Protein AF-A0A8S3K1J1-F1 (afdb_monomer)

Secondary structure (DSSP, 8-state):
--EEEEEEEEEEEEE-TTSSEEEEEEEEEEEEEEETTTEEEEEEEEEEEEEEEE--SS-SS-EEEEEEEEEEE-HHHHHHTSHHHHHHIIIIIHHHHTT--

Solvent-accessible surface area (backbone atoms only — not comparable to full-atom values): 5870 Å² total; per-residue (Å²): 117,79,48,70,49,74,52,74,78,45,78,47,78,45,70,44,97,81,74,42,39,30,42,38,41,36,39,31,33,38,34,44,22,70,42,88,86,79,55,71,47,81,38,63,32,38,41,38,35,35,33,33,59,48,91,57,95,82,52,101,62,90,45,69,44,76,82,46,78,49,80,48,66,57,68,66,60,56,42,56,64,34,79,67,56,25,50,47,43,58,64,50,52,57,51,52,55,69,72,76,113

Structure (mmCIF, N/CA/C/O backbone):
data_AF-A0A8S3K1J1-F1
#
_entry.id   AF-A0A8S3K1J1-F1
#
loop_
_atom_site.group_PDB
_atom_site.id
_atom_site.type_symbol
_atom_site.label_atom_id
_atom_site.label_alt_id
_atom_site.label_comp_id
_atom_site.label_asym_id
_atom_site.label_entity_id
_atom_site.label_seq_id
_atom_site.pdbx_PDB_ins_code
_atom_site.Cartn_x
_atom_site.Cartn_y
_atom_site.Cartn_z
_atom_site.occupancy
_atom_site.B_iso_or_equiv
_atom_site.auth_seq_id
_atom_site.auth_comp_id
_atom_site.auth_asym_id
_atom_site.auth_atom_id
_atom_site.pdbx_PDB_model_num
ATOM 1 N N . MET A 1 1 ? 17.031 12.544 -0.883 1.00 58.44 1 MET A N 1
ATOM 2 C CA . MET A 1 1 ? 15.951 12.262 0.085 1.00 58.44 1 MET A CA 1
ATOM 3 C C . MET A 1 1 ? 14.941 11.405 -0.650 1.00 58.44 1 MET A C 1
ATOM 5 O O . MET A 1 1 ? 14.486 11.844 -1.696 1.00 58.44 1 MET A O 1
ATOM 9 N N . PHE A 1 2 ? 14.684 10.180 -0.192 1.00 64.88 2 PHE A N 1
ATOM 10 C CA . PHE A 1 2 ? 13.689 9.311 -0.821 1.00 64.88 2 PHE A CA 1
ATOM 11 C C . PHE A 1 2 ? 12.303 9.870 -0.514 1.00 64.88 2 PHE A C 1
ATOM 13 O O . PHE A 1 2 ? 11.959 10.024 0.657 1.00 64.88 2 PHE A O 1
ATOM 20 N N . HIS A 1 3 ? 11.536 10.206 -1.544 1.00 73.44 3 HIS A N 1
ATOM 21 C CA . HIS A 1 3 ? 10.138 10.576 -1.380 1.00 73.44 3 HIS A CA 1
ATOM 22 C C . HIS A 1 3 ? 9.298 9.876 -2.442 1.00 73.44 3 HIS A C 1
ATOM 24 O O . HIS A 1 3 ? 9.754 9.616 -3.557 1.00 73.44 3 HIS A O 1
ATOM 30 N N . PHE A 1 4 ? 8.060 9.574 -2.089 1.00 79.81 4 PHE A N 1
ATOM 31 C CA . PHE A 1 4 ? 7.068 9.071 -3.020 1.00 79.81 4 PHE A CA 1
ATOM 32 C C . PHE A 1 4 ? 5.820 9.940 -2.920 1.00 79.81 4 PHE A C 1
ATOM 34 O O . PHE A 1 4 ? 5.527 10.493 -1.859 1.00 79.81 4 PHE A O 1
ATOM 41 N N . THR A 1 5 ? 5.116 10.092 -4.034 1.00 85.12 5 THR A N 1
ATOM 42 C CA . THR A 1 5 ? 3.742 10.604 -4.032 1.00 85.12 5 THR A CA 1
ATOM 43 C C . THR A 1 5 ? 2.817 9.452 -4.378 1.00 85.12 5 THR A C 1
ATOM 45 O O . THR A 1 5 ? 3.183 8.586 -5.171 1.00 85.12 5 THR A O 1
ATOM 48 N N . PHE A 1 6 ? 1.650 9.401 -3.746 1.00 87.38 6 PHE A N 1
ATOM 49 C CA . PHE A 1 6 ? 0.663 8.361 -4.001 1.00 87.38 6 PHE A CA 1
ATOM 50 C C . PHE A 1 6 ? -0.615 9.006 -4.522 1.00 87.38 6 PHE A C 1
ATOM 52 O O . PHE A 1 6 ? -1.296 9.726 -3.790 1.00 87.38 6 PHE A O 1
ATOM 59 N N . ASP A 1 7 ? -0.922 8.738 -5.784 1.00 90.75 7 ASP A N 1
ATOM 60 C CA . ASP A 1 7 ? -2.137 9.198 -6.438 1.00 90.75 7 ASP A CA 1
ATOM 61 C C . ASP A 1 7 ? -3.203 8.107 -6.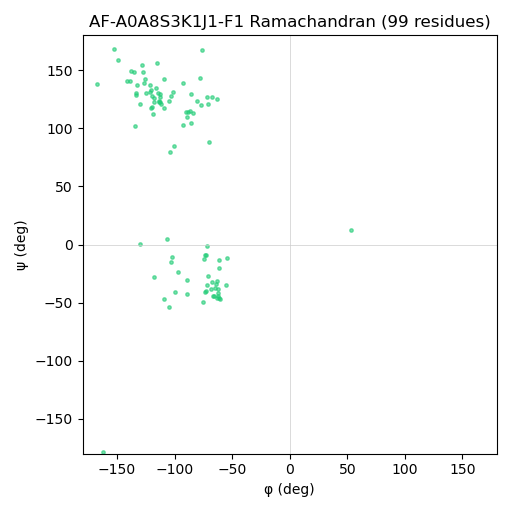293 1.00 90.75 7 ASP A C 1
ATOM 63 O O . ASP A 1 7 ? -3.151 7.072 -6.960 1.00 90.75 7 ASP A O 1
ATOM 67 N N . ALA A 1 8 ? -4.148 8.319 -5.375 1.00 89.75 8 ALA A N 1
ATOM 68 C CA . ALA A 1 8 ? -5.242 7.388 -5.114 1.00 89.75 8 ALA A CA 1
ATOM 69 C C . ALA A 1 8 ? -6.357 7.554 -6.158 1.00 89.75 8 ALA A C 1
ATOM 71 O O . ALA A 1 8 ? -6.926 8.639 -6.289 1.00 89.75 8 ALA A O 1
ATOM 72 N N . PHE A 1 9 ? -6.712 6.476 -6.861 1.00 90.50 9 PHE A N 1
ATOM 73 C CA . PHE A 1 9 ? -7.807 6.486 -7.843 1.00 90.50 9 PHE A CA 1
ATOM 74 C C . PHE A 1 9 ? -9.093 5.906 -7.278 1.00 90.50 9 PHE A C 1
ATOM 76 O O . PHE A 1 9 ? -10.180 6.424 -7.534 1.00 90.50 9 PHE A O 1
ATOM 83 N N . GLN A 1 10 ? -8.974 4.823 -6.513 1.00 89.94 10 GLN A N 1
ATOM 84 C CA . GLN A 1 10 ? -10.114 4.142 -5.926 1.00 89.94 10 GLN A CA 1
ATOM 85 C C . GLN A 1 10 ? -9.853 3.861 -4.455 1.00 89.94 10 GLN A C 1
ATOM 87 O O . GLN A 1 10 ? -8.778 3.412 -4.066 1.00 89.94 10 GLN A O 1
ATOM 92 N N . LEU A 1 11 ? -10.883 4.094 -3.648 1.00 93.75 11 LEU A N 1
ATOM 93 C CA . LEU A 1 11 ? -10.891 3.801 -2.228 1.00 93.75 11 LEU A CA 1
ATOM 94 C C . LEU A 1 11 ? -12.166 3.023 -1.909 1.00 93.75 11 LEU A C 1
ATOM 96 O O . LEU A 1 11 ? -13.277 3.487 -2.166 1.00 93.75 11 LEU A O 1
ATOM 100 N N . ASN A 1 12 ? -12.003 1.815 -1.383 1.00 94.75 12 ASN A N 1
ATOM 101 C CA . ASN A 1 12 ? -13.099 0.978 -0.920 1.00 94.75 12 ASN A CA 1
ATOM 102 C C . ASN A 1 12 ? -12.940 0.742 0.576 1.00 94.75 12 ASN A C 1
ATOM 104 O O . ASN A 1 12 ? -11.923 0.217 1.016 1.00 94.75 12 ASN A O 1
ATOM 108 N N . VAL A 1 13 ? -13.953 1.119 1.349 1.00 93.06 13 VAL A N 1
ATOM 109 C CA . VAL A 1 13 ? -13.973 0.911 2.796 1.00 93.06 13 VAL A CA 1
ATOM 110 C C . VAL A 1 13 ? -15.168 0.047 3.128 1.00 93.06 13 VAL A C 1
ATOM 112 O O . VAL A 1 13 ? -16.295 0.354 2.736 1.00 93.06 13 VAL A O 1
ATOM 115 N N . LYS A 1 14 ? -14.919 -1.030 3.866 1.00 94.62 14 LYS A N 1
ATOM 116 C CA . LYS A 1 14 ? -15.960 -1.934 4.331 1.00 94.62 14 LYS A CA 1
ATOM 117 C C . LYS A 1 14 ? -15.747 -2.248 5.805 1.00 94.62 14 LYS A C 1
ATOM 119 O O . LYS A 1 14 ? -14.657 -2.647 6.206 1.00 94.62 14 LYS A O 1
ATOM 124 N N . LEU A 1 15 ? -16.800 -2.079 6.596 1.00 93.69 15 LEU A N 1
ATOM 125 C CA . LEU A 1 15 ? -16.851 -2.585 7.964 1.00 93.69 15 LEU A CA 1
ATOM 126 C C . LEU A 1 15 ? -17.141 -4.085 7.946 1.00 93.69 15 LEU A C 1
ATOM 128 O O . LEU A 1 15 ? -17.908 -4.571 7.111 1.00 93.69 15 LEU A O 1
ATOM 132 N N . ASN A 1 16 ? -16.517 -4.803 8.869 1.00 92.12 16 ASN A N 1
ATOM 133 C CA . ASN A 1 16 ? -16.817 -6.203 9.118 1.00 92.12 16 ASN A CA 1
ATOM 134 C C . ASN A 1 16 ? -18.128 -6.329 9.907 1.00 92.12 16 ASN A C 1
ATOM 136 O O . ASN A 1 16 ? -18.641 -5.354 10.465 1.00 92.12 16 ASN A O 1
ATOM 140 N N . ASP A 1 17 ? -18.656 -7.550 9.985 1.00 91.81 17 ASP A N 1
ATOM 141 C CA . ASP A 1 17 ? -19.931 -7.838 10.657 1.00 91.81 17 ASP A CA 1
ATOM 142 C C . ASP A 1 17 ? -19.909 -7.496 12.160 1.00 91.81 17 ASP A C 1
ATOM 144 O O . ASP A 1 17 ? -20.953 -7.274 12.768 1.00 91.81 17 ASP A O 1
ATOM 148 N N . ASP A 1 18 ? -18.717 -7.400 12.759 1.00 90.44 18 ASP A N 1
ATOM 149 C CA . ASP A 1 18 ? -18.514 -6.999 14.154 1.00 90.44 18 ASP A CA 1
ATOM 150 C C . ASP A 1 18 ? -18.725 -5.494 14.412 1.00 90.44 18 ASP A C 1
ATOM 152 O O . ASP A 1 18 ? -18.719 -5.074 15.573 1.00 90.44 18 ASP A O 1
ATOM 156 N N . GLN A 1 19 ? -18.874 -4.688 13.350 1.00 86.44 19 GLN A N 1
ATOM 157 C CA . GLN A 1 19 ? -18.990 -3.221 13.353 1.00 86.44 19 GLN A CA 1
ATOM 158 C C . GLN A 1 19 ? -17.865 -2.476 14.091 1.00 86.44 19 GLN A C 1
ATOM 160 O O . GLN A 1 19 ? -17.970 -1.279 14.358 1.00 86.44 19 GLN A O 1
ATOM 165 N N . LYS A 1 20 ? -16.776 -3.167 14.428 1.00 89.88 20 LYS A N 1
ATOM 166 C CA . LYS A 1 20 ? -15.640 -2.630 15.190 1.00 89.88 20 LYS A CA 1
ATOM 167 C C . LYS A 1 20 ? -14.365 -2.662 14.379 1.00 89.88 20 LYS A C 1
ATOM 169 O O . LYS A 1 20 ? -13.477 -1.846 14.619 1.00 89.88 20 LYS A O 1
ATOM 174 N N . THR A 1 21 ? -14.259 -3.595 13.445 1.00 93.19 21 THR A N 1
ATOM 175 C CA . THR A 1 21 ? -13.135 -3.702 12.531 1.00 93.19 21 THR A CA 1
ATOM 176 C C . THR A 1 21 ? -13.595 -3.463 11.105 1.00 93.19 21 THR A C 1
ATOM 178 O O . THR A 1 21 ? -14.769 -3.605 10.762 1.00 93.19 21 THR A O 1
ATOM 181 N N . GLY A 1 22 ? -12.666 -3.056 10.258 1.00 94.31 22 GLY A N 1
ATOM 182 C CA . GLY A 1 22 ? -12.935 -2.848 8.852 1.00 94.31 22 GLY A CA 1
ATOM 183 C C . GLY A 1 22 ? -11.688 -3.035 8.019 1.00 94.31 22 GLY A C 1
ATOM 184 O O . GLY A 1 22 ? 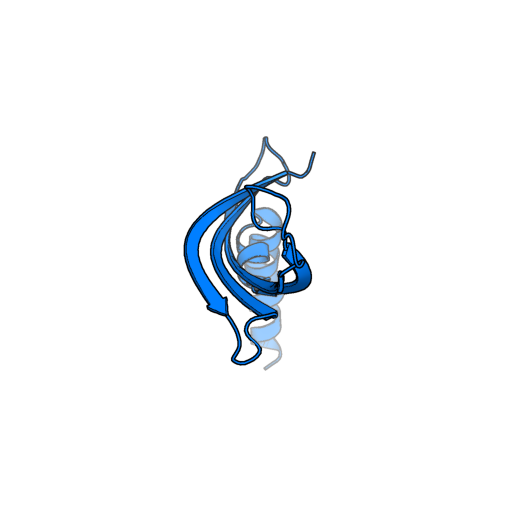-10.566 -3.122 8.525 1.00 94.31 22 GLY A O 1
ATOM 185 N N . ARG A 1 23 ? -11.911 -3.100 6.714 1.00 94.75 23 ARG A N 1
ATOM 186 C CA . ARG A 1 23 ? -10.867 -3.151 5.706 1.00 94.75 23 ARG A CA 1
ATOM 187 C C . ARG A 1 23 ? -11.019 -1.958 4.775 1.00 94.75 23 ARG A C 1
ATOM 189 O O . ARG A 1 23 ? -12.117 -1.662 4.305 1.00 94.75 23 ARG A O 1
ATOM 196 N N . CYS A 1 24 ? -9.909 -1.282 4.522 1.00 94.94 24 CYS A N 1
ATOM 197 C CA . CYS A 1 24 ? -9.777 -0.251 3.508 1.00 94.94 24 CYS A CA 1
ATOM 198 C C . CYS A 1 24 ? -8.839 -0.772 2.420 1.00 94.94 24 CYS A C 1
ATOM 200 O O . CYS A 1 24 ? -7.758 -1.273 2.723 1.00 94.94 24 CYS A O 1
ATOM 202 N N . ILE A 1 25 ? -9.264 -0.683 1.168 1.00 95.38 25 ILE A N 1
ATOM 203 C CA . ILE A 1 25 ? -8.455 -1.010 -0.001 1.00 95.38 25 ILE A CA 1
ATOM 204 C C . ILE A 1 25 ? -8.315 0.267 -0.814 1.00 95.38 25 ILE A C 1
ATOM 206 O O . ILE A 1 25 ? -9.318 0.889 -1.172 1.00 95.38 25 ILE A O 1
ATOM 210 N N . VAL A 1 26 ? -7.076 0.639 -1.103 1.00 94.81 26 VAL A N 1
ATOM 211 C CA . VAL A 1 26 ? -6.729 1.813 -1.895 1.00 94.81 26 VAL A CA 1
ATOM 212 C C . VAL A 1 26 ? -5.962 1.346 -3.126 1.00 94.81 26 VAL A C 1
ATOM 214 O O . VAL A 1 26 ? -4.902 0.745 -2.989 1.00 94.81 26 VAL A O 1
ATOM 217 N N . ASP A 1 27 ? -6.499 1.601 -4.317 1.00 93.50 27 ASP A N 1
ATOM 218 C CA . ASP A 1 27 ? -5.802 1.386 -5.595 1.00 93.50 27 ASP A CA 1
ATOM 219 C C . ASP A 1 27 ? -5.290 2.736 -6.103 1.00 93.50 27 ASP A C 1
ATOM 221 O O . ASP A 1 27 ? -6.029 3.734 -6.125 1.00 93.50 27 ASP A O 1
ATOM 225 N N . GLY A 1 28 ? -4.018 2.776 -6.481 1.00 92.00 28 GLY A N 1
ATOM 226 C CA . GLY A 1 28 ? -3.331 4.005 -6.833 1.00 92.00 28 GLY A CA 1
ATOM 227 C C . GLY A 1 28 ? -2.046 3.792 -7.619 1.00 92.00 28 GLY A C 1
ATOM 228 O O . GLY A 1 28 ? -1.645 2.675 -7.954 1.00 92.00 28 GLY A O 1
ATOM 229 N N . ILE A 1 29 ? -1.395 4.910 -7.921 1.00 90.69 29 ILE A N 1
ATOM 230 C CA . ILE A 1 29 ? -0.033 4.933 -8.448 1.00 90.69 29 ILE A CA 1
ATOM 231 C C . ILE A 1 29 ? 0.880 5.557 -7.398 1.00 90.69 29 ILE A C 1
ATOM 233 O O . ILE A 1 29 ? 0.691 6.700 -6.986 1.00 90.69 29 ILE A O 1
ATOM 237 N N . MET A 1 30 ? 1.906 4.812 -7.001 1.00 89.00 30 MET A N 1
ATOM 238 C CA . MET A 1 30 ? 3.034 5.317 -6.237 1.00 89.00 30 MET A CA 1
ATOM 239 C C . MET A 1 30 ? 4.119 5.813 -7.196 1.00 89.00 30 MET A C 1
ATOM 241 O O . MET A 1 30 ? 4.795 5.023 -7.852 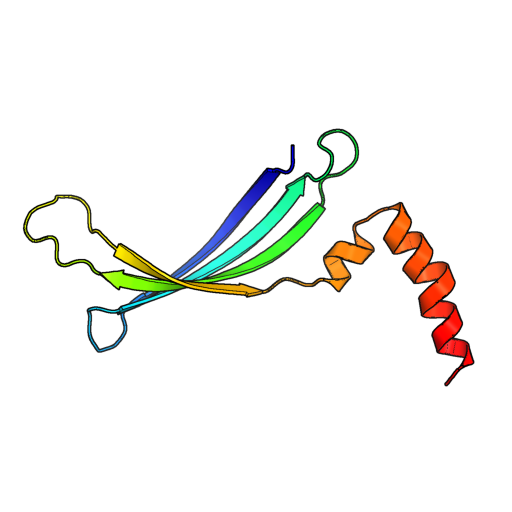1.00 89.00 30 MET A O 1
ATOM 245 N N . ASN A 1 31 ? 4.321 7.125 -7.264 1.00 86.12 31 ASN A N 1
ATOM 246 C CA . ASN A 1 31 ? 5.426 7.714 -8.012 1.00 86.12 31 ASN A CA 1
ATOM 247 C C . ASN A 1 31 ? 6.666 7.756 -7.122 1.00 86.12 31 ASN A C 1
ATOM 249 O O . ASN A 1 31 ? 6.766 8.580 -6.203 1.00 86.12 31 ASN A O 1
ATOM 253 N N . VAL A 1 32 ? 7.613 6.856 -7.378 1.00 79.31 32 VAL A N 1
ATOM 254 C CA . VAL A 1 32 ? 8.823 6.732 -6.561 1.00 79.31 32 VAL A CA 1
ATOM 255 C C . VAL A 1 32 ? 9.903 7.664 -7.106 1.00 79.31 32 VAL A C 1
ATOM 257 O O . VAL A 1 32 ? 10.432 7.460 -8.198 1.00 79.31 32 VAL A O 1
ATOM 260 N N . ASN A 1 33 ? 10.278 8.674 -6.321 1.00 73.88 33 ASN A N 1
ATOM 261 C CA . ASN A 1 33 ? 11.340 9.619 -6.661 1.00 73.88 33 ASN A CA 1
ATOM 262 C C . ASN A 1 33 ? 12.599 9.273 -5.850 1.00 73.88 33 ASN A C 1
ATOM 264 O O . ASN A 1 33 ? 12.875 9.868 -4.806 1.00 73.88 33 ASN A O 1
ATOM 268 N N . GLN A 1 34 ? 13.359 8.266 -6.295 1.00 64.56 34 GLN A N 1
ATOM 269 C CA . GLN A 1 34 ? 14.591 7.852 -5.597 1.00 64.56 34 GLN A CA 1
ATOM 270 C C . GLN A 1 34 ? 15.720 8.880 -5.761 1.00 64.56 34 GLN A C 1
ATOM 272 O O . GLN A 1 34 ? 16.478 9.139 -4.827 1.00 64.56 34 GLN A O 1
ATOM 277 N N . PHE A 1 35 ? 15.778 9.526 -6.927 1.00 62.31 35 PHE A N 1
ATOM 278 C CA . PHE A 1 35 ? 16.666 10.645 -7.213 1.00 62.31 35 PHE A CA 1
ATOM 279 C C . PHE A 1 35 ? 15.841 11.715 -7.918 1.00 62.31 35 PHE A C 1
ATOM 281 O O . PHE A 1 35 ? 15.575 11.593 -9.112 1.00 62.31 35 PHE A O 1
ATOM 288 N N . SER A 1 36 ? 15.450 12.762 -7.187 1.00 54.28 36 SER A N 1
ATOM 289 C CA . SER A 1 36 ? 14.617 13.873 -7.682 1.00 54.28 36 SER A CA 1
ATOM 290 C C . SER A 1 36 ? 15.157 14.570 -8.941 1.00 54.28 36 SER A C 1
ATOM 292 O O . SER A 1 36 ? 14.442 15.346 -9.562 1.00 54.28 36 SER A O 1
ATOM 294 N N . TRP A 1 37 ? 16.407 14.295 -9.328 1.00 54.22 37 TRP A N 1
ATOM 295 C CA . TRP A 1 37 ? 17.046 14.821 -10.531 1.00 54.22 37 TRP A CA 1
ATOM 296 C C . TRP A 1 37 ? 17.002 13.874 -11.747 1.00 54.22 37 TRP A C 1
ATOM 298 O O . TRP A 1 37 ? 17.111 14.344 -12.874 1.00 54.22 37 TRP A O 1
ATOM 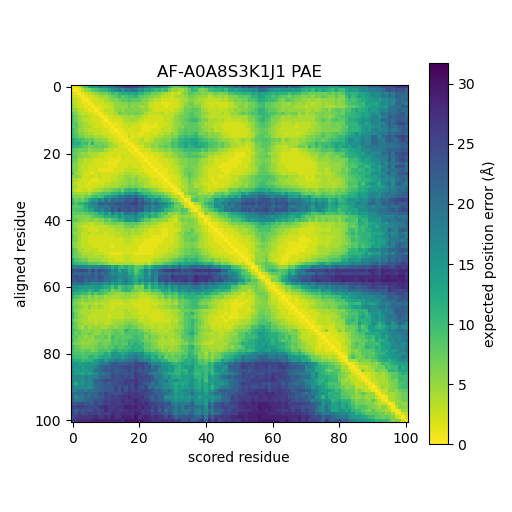308 N N . ILE A 1 38 ? 16.854 12.556 -11.568 1.00 61.38 38 ILE A N 1
ATOM 309 C CA . ILE A 1 38 ? 17.141 11.593 -12.649 1.00 61.38 38 ILE A CA 1
ATOM 310 C C . ILE A 1 38 ? 15.869 10.953 -13.198 1.00 61.38 38 ILE A C 1
ATOM 312 O O . ILE A 1 38 ? 15.718 10.859 -14.415 1.00 61.38 38 ILE A O 1
ATOM 316 N N . TYR A 1 39 ? 14.967 10.483 -12.331 1.00 63.44 39 TYR A N 1
ATOM 317 C CA . 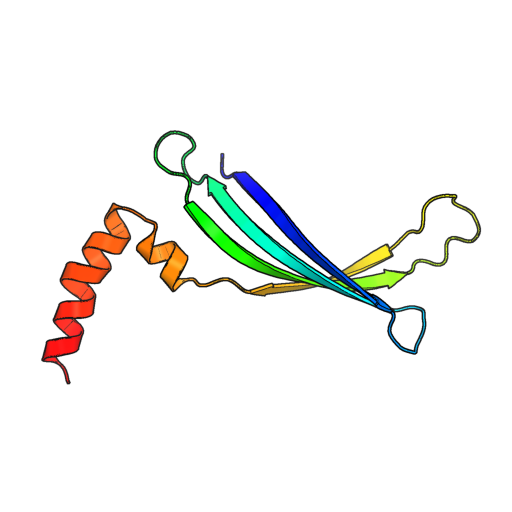TYR A 1 39 ? 13.792 9.753 -12.798 1.00 63.44 39 TYR A CA 1
ATOM 318 C C . TYR A 1 39 ? 12.739 9.571 -11.702 1.00 63.44 39 TYR A C 1
ATOM 320 O O . TYR A 1 39 ? 13.063 9.229 -10.562 1.00 63.44 39 TYR A O 1
ATOM 328 N N . SER A 1 40 ? 11.482 9.762 -12.090 1.00 69.50 40 SER A N 1
ATOM 329 C CA . SER A 1 40 ? 10.292 9.359 -11.348 1.00 69.50 40 SER A CA 1
ATOM 330 C C . SER A 1 40 ? 9.602 8.290 -12.176 1.00 69.50 40 SER A C 1
ATOM 332 O O . SER A 1 40 ? 9.423 8.499 -13.379 1.00 69.50 40 SER A O 1
ATOM 334 N N . TYR A 1 41 ? 9.245 7.158 -11.572 1.00 75.94 41 TYR A N 1
ATOM 335 C CA . TYR A 1 41 ? 8.476 6.136 -12.276 1.00 75.94 41 TYR A CA 1
ATOM 336 C C . TYR A 1 41 ? 7.155 5.848 -11.561 1.00 75.94 41 TYR A C 1
ATOM 338 O O . TYR A 1 41 ? 7.140 5.749 -10.327 1.00 75.94 41 TYR A O 1
ATOM 346 N N . PRO A 1 42 ? 6.055 5.712 -12.324 1.00 84.06 42 PRO A N 1
ATOM 347 C CA . PRO A 1 42 ? 4.764 5.342 -11.776 1.00 84.06 42 PRO A CA 1
ATOM 348 C C . PRO A 1 42 ? 4.747 3.839 -11.494 1.00 84.06 42 PRO A C 1
ATOM 350 O O . PRO A 1 42 ? 4.904 3.023 -12.402 1.00 84.06 42 PRO A O 1
ATOM 353 N N . LEU A 1 43 ? 4.530 3.466 -10.238 1.00 86.75 43 LEU A N 1
ATOM 354 C CA . LEU A 1 43 ? 4.330 2.085 -9.822 1.00 86.75 43 LEU A CA 1
ATOM 355 C C . LEU A 1 43 ? 2.869 1.902 -9.430 1.00 86.75 43 LEU A C 1
ATOM 357 O O . LEU A 1 43 ? 2.407 2.530 -8.481 1.00 86.75 43 LEU A O 1
ATOM 361 N N . ARG A 1 44 ? 2.127 1.048 -10.140 1.00 88.81 44 ARG A N 1
ATOM 362 C CA . ARG A 1 44 ? 0.766 0.714 -9.711 1.00 88.81 44 ARG A CA 1
ATOM 363 C C . ARG A 1 44 ? 0.836 -0.075 -8.409 1.00 88.81 44 ARG A C 1
ATOM 365 O O . ARG A 1 44 ? 1.533 -1.090 -8.341 1.00 88.81 44 ARG A O 1
ATOM 372 N N . SER A 1 45 ? 0.108 0.385 -7.403 1.00 90.69 45 SER A N 1
ATOM 373 C CA . SER A 1 45 ? 0.121 -0.219 -6.079 1.00 90.69 45 SER A CA 1
ATOM 374 C C . SER A 1 45 ? -1.273 -0.282 -5.476 1.00 90.69 45 SER A C 1
ATOM 376 O O . SER A 1 45 ? -2.091 0.629 -5.604 1.00 90.69 45 SER A O 1
ATOM 378 N N . ILE A 1 46 ? -1.528 -1.402 -4.806 1.00 93.00 46 ILE A N 1
ATOM 379 C CA . ILE A 1 46 ? -2.738 -1.628 -4.026 1.00 93.00 46 ILE A CA 1
ATOM 380 C C . ILE A 1 46 ? -2.321 -1.681 -2.563 1.00 93.00 46 ILE A C 1
ATOM 382 O O . ILE A 1 46 ? -1.504 -2.516 -2.168 1.00 93.00 46 ILE A O 1
ATOM 386 N N . LEU A 1 47 ? -2.885 -0.783 -1.765 1.00 94.56 47 LEU A N 1
ATOM 387 C CA . LEU A 1 47 ? -2.661 -0.698 -0.330 1.00 94.56 47 LEU A CA 1
ATOM 388 C C . LEU A 1 47 ? -3.891 -1.259 0.374 1.00 94.56 47 LEU A C 1
ATOM 390 O O . LEU A 1 47 ? -5.009 -0.784 0.167 1.00 94.56 47 LEU A O 1
ATOM 394 N N . VAL A 1 48 ? -3.695 -2.265 1.216 1.00 95.56 48 VAL A N 1
ATOM 395 C CA . VAL A 1 48 ? -4.756 -2.846 2.037 1.00 95.56 48 VAL A CA 1
ATOM 396 C C . VAL A 1 48 ? -4.464 -2.519 3.492 1.00 95.56 48 VAL A C 1
ATOM 398 O O . VAL A 1 48 ? -3.376 -2.776 4.006 1.00 95.56 48 VAL A O 1
ATOM 401 N N . TYR A 1 49 ? -5.450 -1.948 4.166 1.00 95.19 49 TYR A N 1
ATOM 402 C CA . TYR A 1 49 ? -5.390 -1.609 5.577 1.00 95.19 49 TYR A CA 1
ATOM 403 C C . TYR A 1 49 ? -6.504 -2.332 6.313 1.00 95.19 49 TYR A C 1
ATOM 405 O O . TYR A 1 49 ? -7.668 -2.255 5.915 1.00 95.19 49 TYR A O 1
ATOM 413 N N . GLU A 1 50 ? -6.166 -2.993 7.413 1.00 95.94 50 GLU A N 1
ATOM 414 C CA . GLU A 1 50 ? -7.159 -3.440 8.385 1.00 95.94 50 GLU A CA 1
ATOM 415 C C . GLU A 1 50 ? -7.112 -2.495 9.579 1.00 95.94 50 GLU A C 1
ATOM 417 O O . GLU A 1 50 ? -6.044 -2.209 10.134 1.00 95.94 50 GLU A O 1
ATOM 422 N N . PHE A 1 51 ? -8.280 -1.974 9.939 1.00 94.81 51 PHE A N 1
ATOM 423 C CA . PHE A 1 51 ? -8.413 -0.974 10.984 1.00 94.81 51 PHE A CA 1
ATOM 424 C C . PHE A 1 51 ? -9.454 -1.381 12.017 1.00 94.81 51 PHE A C 1
ATOM 426 O O . PHE A 1 51 ? -10.385 -2.141 11.738 1.00 94.81 51 PHE A O 1
ATOM 433 N N . ARG A 1 52 ? -9.295 -0.854 13.227 1.00 94.25 52 ARG A N 1
ATOM 434 C CA . ARG A 1 52 ? -10.263 -0.949 14.315 1.00 94.25 52 ARG A CA 1
ATOM 435 C C . ARG A 1 52 ? -10.762 0.446 14.656 1.00 94.25 52 ARG A C 1
ATOM 437 O O . ARG A 1 52 ? -9.966 1.370 14.788 1.00 94.25 52 ARG A O 1
ATOM 444 N N . LEU A 1 53 ? -12.069 0.591 14.820 1.00 91.06 53 LEU A N 1
ATOM 445 C CA . LEU A 1 53 ? -12.668 1.814 15.337 1.00 91.06 53 LEU A CA 1
ATOM 446 C C . LEU A 1 53 ? -12.370 1.931 16.832 1.00 91.06 53 LEU A C 1
ATOM 448 O O . LEU A 1 53 ? -12.643 1.014 17.613 1.00 91.06 53 LEU A O 1
ATOM 452 N N . LEU A 1 54 ? -11.819 3.071 17.232 1.00 87.44 54 LEU A N 1
ATOM 453 C CA . LEU A 1 54 ? -11.660 3.418 18.634 1.00 87.44 54 LEU A CA 1
ATOM 454 C C . LEU A 1 54 ? -12.968 4.059 19.093 1.00 87.44 54 LEU A C 1
ATOM 456 O O . LEU A 1 54 ? -13.513 4.939 18.428 1.00 87.44 54 LEU A O 1
ATOM 460 N N . ASN A 1 55 ? -13.510 3.569 20.206 1.00 71.44 55 ASN A N 1
ATOM 461 C CA . ASN A 1 55 ? -14.805 4.003 20.714 1.00 71.44 55 ASN A CA 1
ATOM 462 C C . ASN A 1 55 ? -14.685 5.440 21.243 1.00 71.44 55 ASN A C 1
ATOM 464 O O . ASN A 1 55 ? -14.355 5.659 22.406 1.00 71.44 55 ASN A O 1
ATOM 468 N N . SER A 1 56 ? -14.892 6.417 20.365 1.00 59.47 56 SER A N 1
ATOM 469 C CA . SER A 1 56 ? -14.820 7.833 20.699 1.00 59.47 56 SER A CA 1
ATOM 470 C C . SER A 1 56 ? -16.237 8.356 20.887 1.00 59.47 56 SER A C 1
ATOM 472 O O . SER A 1 56 ? -16.853 8.880 19.966 1.00 59.47 56 SER A O 1
ATOM 474 N N . GLN A 1 57 ? -16.785 8.187 22.092 1.00 60.28 57 GLN A N 1
ATOM 475 C CA . GLN A 1 57 ? -18.062 8.811 22.470 1.00 60.28 57 GLN A CA 1
ATOM 476 C C . GLN A 1 57 ? -17.935 10.336 22.668 1.00 60.28 57 GLN A C 1
ATOM 478 O O . GLN A 1 57 ? -18.920 11.000 22.973 1.00 60.28 57 GLN A O 1
ATOM 483 N N . THR A 1 58 ? -16.730 10.894 22.514 1.00 59.25 58 THR A N 1
ATOM 484 C CA . THR A 1 58 ? -16.367 12.241 22.973 1.00 59.25 58 THR A CA 1
ATOM 485 C C . THR A 1 58 ? -15.689 13.124 21.924 1.00 59.25 58 THR A C 1
ATOM 487 O O . THR A 1 58 ? -15.364 14.262 22.251 1.00 59.25 58 THR A O 1
ATOM 490 N N . MET A 1 59 ? -15.473 12.665 20.684 1.00 58.84 59 MET A N 1
ATOM 491 C CA . MET A 1 59 ? -14.862 13.506 19.640 1.00 58.84 59 MET A CA 1
ATOM 492 C C . MET A 1 59 ? -15.698 13.561 18.366 1.00 58.84 59 MET A C 1
ATOM 494 O O . MET A 1 59 ? -16.167 12.535 17.887 1.00 58.84 59 MET A O 1
ATOM 498 N N . ASP A 1 60 ? -15.778 14.758 17.780 1.00 69.19 60 ASP A N 1
ATOM 499 C CA . ASP A 1 60 ? -16.390 15.028 16.468 1.00 69.19 60 ASP A CA 1
ATOM 500 C C . ASP A 1 60 ? -15.700 14.288 15.306 1.00 69.19 60 ASP A C 1
ATOM 502 O O . ASP A 1 60 ? -16.240 14.214 14.204 1.00 69.19 60 ASP A O 1
ATOM 506 N N . VAL A 1 61 ? -14.504 13.729 15.533 1.00 73.94 61 VAL A N 1
ATOM 507 C CA . VAL A 1 61 ? -13.733 12.994 14.526 1.00 73.94 61 VAL A CA 1
ATOM 508 C C . VAL A 1 61 ? -13.637 11.514 14.919 1.00 73.94 61 VAL A C 1
ATOM 510 O O . VAL A 1 61 ? -13.124 11.208 16.002 1.00 73.94 61 VAL A O 1
ATOM 513 N N . PRO A 1 62 ? -14.088 10.580 14.058 1.00 72.25 62 PRO A N 1
ATOM 514 C CA . PRO A 1 62 ? -13.959 9.152 14.314 1.00 72.25 62 PRO A CA 1
ATOM 515 C C . PRO A 1 62 ? -12.481 8.766 14.373 1.00 72.25 62 PRO A C 1
ATOM 517 O O . PRO A 1 62 ? -11.716 9.021 13.442 1.00 72.25 62 PRO A O 1
ATOM 520 N N . GLN A 1 63 ? -12.082 8.137 15.475 1.00 84.88 63 GLN A N 1
ATOM 521 C CA . GLN A 1 63 ? -10.730 7.623 15.638 1.00 84.88 63 GLN A CA 1
ATOM 522 C C . GLN A 1 63 ? -10.659 6.163 15.204 1.00 84.88 63 GLN A C 1
ATOM 524 O O . GLN A 1 63 ? -11.540 5.356 15.508 1.00 84.88 63 GLN A O 1
ATOM 529 N N . PHE A 1 64 ? -9.582 5.817 14.512 1.00 89.25 64 PHE A N 1
ATOM 530 C CA . PHE A 1 64 ? -9.301 4.457 14.088 1.00 89.25 64 PHE A CA 1
ATOM 531 C C . PHE A 1 64 ? 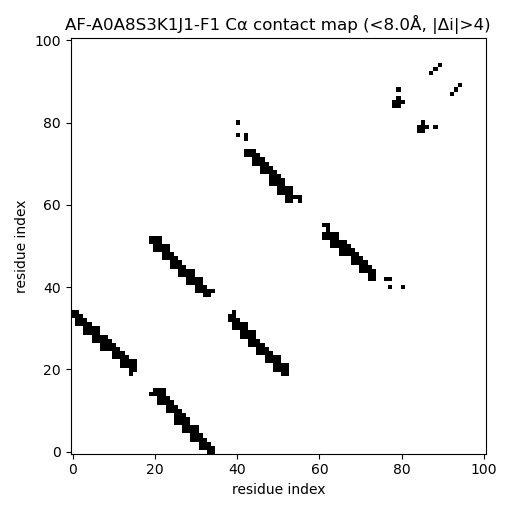-7.824 4.137 14.287 1.00 89.25 64 PHE A C 1
ATOM 533 O O . PHE A 1 64 ? -6.958 5.005 14.197 1.00 89.25 64 PHE A O 1
ATOM 540 N N . GLU A 1 65 ? -7.552 2.868 14.549 1.00 92.94 65 GLU A N 1
ATOM 541 C CA . GLU A 1 65 ? -6.214 2.308 14.663 1.00 92.94 65 GLU A CA 1
ATOM 542 C C . GLU A 1 65 ? -5.997 1.338 13.502 1.00 92.94 65 GLU A C 1
ATOM 544 O O . GLU A 1 65 ? -6.770 0.395 13.328 1.00 92.94 65 GLU A O 1
ATOM 549 N N . ILE A 1 66 ? -4.956 1.563 12.701 1.00 93.88 66 ILE A N 1
ATOM 550 C CA . ILE A 1 66 ? -4.529 0.620 11.665 1.00 93.88 66 ILE A CA 1
ATOM 551 C C . ILE A 1 66 ? -3.636 -0.417 12.341 1.00 93.88 66 ILE A C 1
ATOM 553 O O . ILE A 1 66 ? -2.541 -0.086 12.789 1.00 93.88 66 ILE A O 1
ATOM 557 N N . PHE A 1 67 ? -4.095 -1.664 12.408 1.00 94.56 67 PHE A N 1
ATOM 558 C CA . PHE A 1 67 ? -3.341 -2.745 13.054 1.00 94.56 67 PHE A CA 1
ATOM 559 C C . PHE A 1 67 ? -2.666 -3.685 12.050 1.00 94.56 67 PHE A C 1
ATOM 561 O O . PHE A 1 67 ? -1.784 -4.455 12.428 1.00 94.56 67 PHE A O 1
ATOM 568 N N . ARG A 1 68 ? -3.060 -3.636 10.771 1.00 94.56 68 ARG A N 1
ATOM 569 C CA . ARG A 1 68 ? -2.410 -4.388 9.694 1.00 94.56 68 ARG A CA 1
ATOM 570 C C . ARG A 1 68 ? -2.349 -3.552 8.429 1.00 94.56 68 ARG A C 1
ATOM 572 O O . ARG A 1 68 ? -3.310 -2.872 8.073 1.00 94.56 68 ARG A O 1
ATOM 579 N N . HIS A 1 69 ? -1.223 -3.662 7.742 1.00 94.81 69 HIS A N 1
ATOM 580 C CA . HIS A 1 69 ? -0.990 -3.052 6.449 1.00 94.81 69 HIS A CA 1
ATOM 581 C C . HIS A 1 69 ? -0.370 -4.086 5.513 1.00 94.81 69 HIS A C 1
ATOM 583 O O . HIS A 1 69 ? 0.597 -4.753 5.881 1.00 94.81 69 HIS A O 1
ATOM 589 N N . GLU A 1 70 ? -0.941 -4.214 4.322 1.00 93.94 70 GLU A N 1
ATOM 590 C CA . GLU A 1 70 ? -0.391 -5.009 3.233 1.00 93.94 70 GLU A CA 1
ATOM 591 C C . GLU A 1 70 ? -0.252 -4.139 1.990 1.00 93.94 70 GLU A C 1
ATOM 593 O O . GLU A 1 70 ? -1.097 -3.290 1.697 1.00 93.94 70 GLU A O 1
ATOM 598 N N . GLU A 1 71 ? 0.827 -4.374 1.258 1.00 91.69 71 GLU A N 1
ATOM 599 C CA . GLU A 1 71 ? 1.175 -3.637 0.057 1.00 91.69 71 GLU A CA 1
ATOM 600 C C . GLU A 1 71 ? 1.355 -4.631 -1.089 1.00 91.69 71 GLU A C 1
ATOM 602 O O . GLU A 1 71 ? 2.070 -5.626 -0.949 1.00 91.69 71 GLU A O 1
ATOM 607 N N . MET A 1 72 ? 0.709 -4.373 -2.223 1.00 91.94 72 MET A N 1
ATOM 608 C CA . MET A 1 72 ? 0.884 -5.161 -3.439 1.00 91.94 72 MET A CA 1
ATOM 609 C C . MET A 1 72 ? 1.385 -4.252 -4.555 1.00 91.94 72 MET A C 1
ATOM 611 O O . MET A 1 72 ? 0.690 -3.326 -4.974 1.00 91.94 72 MET A O 1
ATOM 615 N N . TRP A 1 73 ? 2.585 -4.542 -5.044 1.00 88.69 73 TRP A N 1
ATOM 616 C CA . TRP A 1 73 ? 3.221 -3.873 -6.175 1.00 88.69 73 TRP A CA 1
ATOM 617 C C . TRP A 1 73 ? 4.136 -4.853 -6.913 1.00 88.69 73 TRP A C 1
ATOM 619 O O . TRP A 1 73 ? 4.551 -5.880 -6.370 1.00 88.69 73 TRP A O 1
ATOM 629 N N . SER A 1 74 ? 4.435 -4.557 -8.177 1.00 82.00 74 SER A N 1
ATOM 630 C CA . SER A 1 74 ? 5.285 -5.407 -9.012 1.00 82.00 74 SER A CA 1
ATOM 631 C C . SER A 1 74 ? 6.753 -4.999 -8.888 1.00 82.00 74 SER A C 1
ATOM 633 O O . SER A 1 74 ? 7.156 -3.922 -9.329 1.00 82.00 74 SER A O 1
ATOM 635 N N . LEU A 1 75 ? 7.579 -5.888 -8.327 1.00 75.00 75 LEU A N 1
ATOM 636 C CA . LEU A 1 75 ? 9.034 -5.703 -8.305 1.00 75.00 75 LEU A CA 1
ATOM 637 C C . LEU A 1 75 ? 9.630 -5.699 -9.720 1.00 75.00 75 LEU A C 1
ATOM 639 O O . LEU A 1 75 ? 10.594 -4.983 -9.978 1.00 75.00 75 LEU A O 1
ATOM 643 N N . ALA A 1 76 ? 9.054 -6.482 -10.635 1.00 73.19 76 ALA A N 1
ATOM 644 C CA . ALA A 1 76 ? 9.484 -6.513 -12.028 1.00 73.19 76 ALA A CA 1
ATOM 645 C C . ALA A 1 76 ? 9.283 -5.146 -12.697 1.00 73.19 76 ALA A C 1
ATOM 647 O O . ALA A 1 76 ? 10.211 -4.642 -13.324 1.00 73.19 76 ALA A O 1
ATOM 648 N N . ASP A 1 77 ? 8.130 -4.509 -12.470 1.00 74.62 77 ASP A N 1
ATOM 649 C CA . ASP A 1 77 ? 7.815 -3.189 -13.032 1.00 74.62 77 ASP A CA 1
ATOM 650 C C . ASP A 1 77 ? 8.759 -2.120 -12.466 1.00 74.62 77 ASP A C 1
ATOM 652 O O . ASP A 1 77 ? 9.232 -1.250 -13.195 1.00 74.62 77 ASP A O 1
ATOM 656 N N . MET A 1 78 ? 9.105 -2.226 -11.178 1.00 76.38 78 MET A N 1
ATOM 657 C CA . MET A 1 78 ? 10.126 -1.380 -10.559 1.00 76.38 78 MET A CA 1
ATOM 658 C C . MET A 1 78 ? 11.508 -1.569 -11.208 1.00 76.38 78 MET A C 1
ATOM 660 O O . MET A 1 78 ? 12.195 -0.585 -11.474 1.00 76.38 78 MET A O 1
ATOM 664 N N . ILE A 1 79 ? 11.943 -2.811 -11.444 1.00 70.62 79 ILE A N 1
ATOM 665 C CA . ILE A 1 79 ? 13.258 -3.101 -12.039 1.00 70.62 79 ILE A CA 1
ATOM 666 C C . ILE A 1 79 ? 13.325 -2.612 -13.490 1.00 70.62 79 ILE A C 1
ATOM 668 O O . ILE A 1 79 ? 14.316 -1.986 -13.876 1.00 70.62 79 ILE A O 1
ATOM 672 N N . ASP A 1 80 ? 12.277 -2.863 -14.276 1.00 69.44 80 ASP A N 1
ATOM 673 C CA . ASP A 1 80 ? 12.183 -2.423 -15.671 1.00 69.44 80 ASP A CA 1
ATOM 674 C C . AS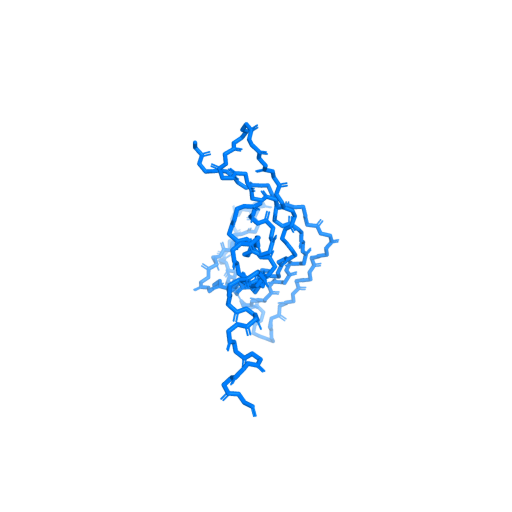P A 1 80 ? 12.187 -0.892 -15.791 1.00 69.44 80 ASP A C 1
ATOM 676 O O . ASP A 1 80 ? 12.730 -0.349 -16.756 1.00 69.44 80 ASP A O 1
ATOM 680 N N . ALA A 1 81 ? 11.648 -0.187 -14.795 1.00 67.81 81 ALA A N 1
ATOM 681 C CA . ALA A 1 81 ? 11.629 1.269 -14.766 1.00 67.81 81 ALA A CA 1
ATOM 682 C C . ALA A 1 81 ? 12.989 1.917 -14.435 1.00 67.81 81 ALA A C 1
ATOM 684 O O . ALA A 1 81 ? 13.150 3.122 -14.634 1.00 67.81 81 ALA A O 1
ATOM 685 N N . ILE A 1 82 ? 13.989 1.165 -13.954 1.00 71.00 82 ILE A N 1
ATOM 686 C CA . ILE A 1 82 ? 15.320 1.712 -13.652 1.00 71.00 82 ILE A CA 1
ATOM 687 C C . ILE A 1 82 ? 16.181 1.686 -14.933 1.00 71.00 82 ILE A C 1
ATOM 689 O O . ILE A 1 82 ? 16.564 0.602 -15.377 1.00 71.00 82 ILE A O 1
ATOM 693 N N . PRO A 1 83 ? 16.590 2.842 -15.501 1.00 61.78 83 PRO A N 1
ATOM 694 C CA . PRO A 1 83 ? 17.191 2.923 -16.842 1.00 61.78 83 PRO A CA 1
ATOM 695 C C . PRO A 1 83 ? 18.427 2.037 -17.068 1.00 61.78 83 PRO A C 1
ATOM 697 O O . PRO A 1 83 ? 18.632 1.513 -18.161 1.00 61.78 83 PRO A O 1
ATOM 700 N N . ILE A 1 84 ? 19.255 1.850 -16.036 1.00 65.88 84 ILE A N 1
ATOM 701 C CA . ILE A 1 84 ? 20.488 1.049 -16.112 1.00 65.88 84 ILE A CA 1
ATOM 702 C C . ILE A 1 84 ? 20.209 -0.422 -15.777 1.00 65.88 84 ILE A C 1
ATOM 704 O O . ILE A 1 84 ? 20.694 -1.323 -16.460 1.00 65.88 84 ILE A O 1
ATOM 708 N N . VAL A 1 85 ? 19.401 -0.679 -14.746 1.00 62.66 85 VAL A N 1
ATOM 709 C CA . VAL A 1 85 ? 19.127 -2.040 -14.264 1.00 62.66 85 VAL A CA 1
ATOM 710 C C . VAL A 1 85 ? 18.204 -2.785 -15.230 1.00 62.66 85 VAL A C 1
ATOM 712 O O . VAL A 1 85 ? 18.501 -3.931 -15.561 1.00 62.66 85 VAL A O 1
ATOM 715 N N . GLY A 1 86 ? 17.173 -2.135 -15.778 1.00 58.97 86 GLY A N 1
ATOM 716 C CA . GLY A 1 86 ? 16.306 -2.710 -16.811 1.00 58.97 86 GLY A CA 1
ATOM 717 C C . GLY A 1 86 ? 17.068 -3.050 -18.100 1.00 58.97 86 GLY A C 1
ATOM 718 O O . GLY A 1 86 ? 16.861 -4.112 -18.691 1.00 58.97 86 GLY A O 1
ATOM 719 N N . TRP A 1 87 ? 18.035 -2.214 -18.506 1.00 64.19 87 TRP A N 1
ATOM 720 C CA . TRP A 1 87 ? 18.908 -2.507 -19.652 1.00 64.19 87 TRP A CA 1
ATOM 721 C C . TRP A 1 87 ? 19.818 -3.720 -19.395 1.00 64.19 87 TRP A C 1
ATOM 723 O O . TRP A 1 87 ? 19.913 -4.602 -20.254 1.00 64.19 87 TRP A O 1
ATOM 733 N N . LEU A 1 88 ? 20.439 -3.812 -18.210 1.00 64.06 88 LEU A N 1
ATOM 734 C CA . LEU A 1 88 ? 21.245 -4.976 -17.813 1.00 64.06 88 LEU A CA 1
ATOM 735 C C . LEU A 1 88 ? 20.399 -6.255 -17.718 1.00 64.06 88 LEU A C 1
ATOM 737 O O . LEU A 1 88 ? 20.793 -7.288 -18.261 1.00 64.06 88 LEU A O 1
ATOM 741 N N . TYR A 1 89 ? 19.225 -6.199 -17.086 1.00 61.06 89 TYR A N 1
ATOM 742 C CA . TYR A 1 89 ? 18.321 -7.344 -16.950 1.00 61.06 89 TYR A CA 1
ATOM 743 C C . TYR A 1 89 ? 17.872 -7.874 -18.321 1.00 61.06 89 TYR A C 1
ATOM 745 O O . TYR A 1 89 ? 17.973 -9.072 -18.607 1.00 61.06 89 TYR A O 1
ATOM 753 N N . LYS A 1 90 ? 17.461 -6.974 -19.222 1.00 63.16 90 LYS A N 1
ATOM 754 C CA . LYS A 1 90 ? 16.993 -7.336 -20.564 1.00 63.16 90 LYS A CA 1
ATOM 755 C C . LYS A 1 90 ? 18.105 -7.886 -21.463 1.00 63.16 90 LYS A C 1
ATOM 757 O O . LYS A 1 90 ? 17.851 -8.820 -22.224 1.00 63.16 90 LYS A O 1
ATOM 762 N N . ASN A 1 91 ? 19.321 -7.341 -21.385 1.00 64.81 91 ASN A N 1
ATOM 763 C CA . ASN A 1 91 ? 20.418 -7.741 -22.274 1.00 64.81 91 ASN A CA 1
ATOM 764 C C . ASN A 1 91 ? 21.270 -8.899 -21.754 1.00 64.81 91 ASN A C 1
ATOM 766 O O . ASN A 1 91 ? 21.792 -9.655 -22.574 1.00 64.81 91 ASN A O 1
ATOM 770 N N . ILE A 1 92 ? 21.414 -9.051 -20.437 1.00 65.12 92 ILE A N 1
ATOM 771 C CA . ILE A 1 92 ? 22.290 -10.064 -19.832 1.00 65.12 92 ILE A CA 1
ATOM 772 C C . ILE A 1 92 ? 21.455 -11.217 -19.267 1.00 65.12 92 ILE A C 1
ATOM 774 O O . ILE A 1 92 ? 21.660 -12.366 -19.650 1.00 65.12 92 ILE A O 1
ATOM 778 N N . PHE A 1 93 ? 20.466 -10.928 -18.416 1.00 61.31 93 PHE A N 1
ATOM 779 C CA . PHE A 1 93 ? 19.733 -11.968 -17.683 1.00 61.31 93 PHE A CA 1
ATOM 780 C C . PHE A 1 93 ? 18.736 -12.727 -18.571 1.00 61.31 93 PHE A C 1
ATOM 782 O O . PHE A 1 93 ? 18.762 -13.957 -18.640 1.00 61.31 93 PHE A O 1
ATOM 789 N N . ARG A 1 94 ? 17.900 -12.002 -19.327 1.00 59.47 94 ARG A N 1
ATOM 790 C CA . ARG A 1 94 ? 16.885 -12.607 -20.210 1.00 59.47 94 ARG A CA 1
ATOM 791 C C . ARG A 1 94 ? 17.493 -13.375 -21.390 1.00 59.47 94 ARG A 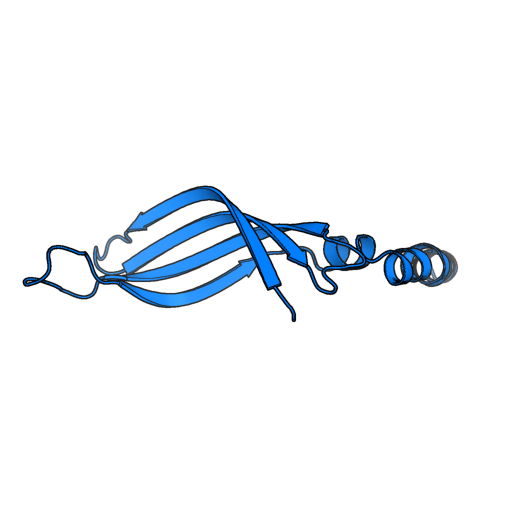C 1
ATOM 793 O O . ARG A 1 94 ? 16.929 -14.377 -21.817 1.00 59.47 94 ARG A O 1
ATOM 800 N N . ARG A 1 95 ? 18.645 -12.933 -21.909 1.00 58.22 95 ARG A N 1
ATOM 801 C CA . ARG A 1 95 ? 19.395 -13.682 -22.933 1.00 58.22 95 ARG A CA 1
ATOM 802 C C . ARG A 1 95 ? 20.086 -14.913 -22.348 1.00 58.22 95 ARG A C 1
ATOM 804 O O . ARG A 1 95 ? 20.037 -15.953 -22.986 1.00 58.22 95 ARG A O 1
ATOM 811 N N . GLY A 1 96 ? 20.668 -14.822 -21.150 1.00 59.34 96 GLY A N 1
ATOM 812 C CA . GLY A 1 96 ? 21.331 -15.957 -20.498 1.00 59.34 96 GLY A CA 1
ATOM 813 C C . GLY A 1 96 ? 20.384 -17.122 -20.193 1.00 59.34 96 GLY A C 1
ATOM 814 O O . GLY A 1 96 ? 20.725 -18.270 -20.458 1.00 59.34 96 GLY A O 1
ATOM 815 N N . PHE A 1 97 ? 19.167 -16.838 -19.723 1.00 55.31 97 PHE A N 1
ATOM 816 C CA . PHE A 1 97 ? 18.173 -17.880 -19.431 1.00 55.31 97 PHE A CA 1
ATOM 817 C C . PHE A 1 97 ? 17.594 -18.563 -20.677 1.00 55.31 97 PHE A C 1
ATOM 819 O O . PHE A 1 97 ? 17.232 -19.731 -20.604 1.00 55.31 97 PHE A O 1
ATOM 826 N N . GLY A 1 98 ? 17.553 -17.877 -21.823 1.00 55.81 98 GLY A N 1
ATOM 827 C CA . GLY A 1 98 ? 17.114 -18.471 -23.092 1.00 55.81 98 GLY A CA 1
ATOM 828 C C . GLY A 1 98 ? 18.110 -19.457 -23.717 1.00 55.81 98 GLY A C 1
ATOM 829 O O . GLY A 1 98 ? 17.760 -20.099 -24.696 1.00 55.81 98 GLY A O 1
ATOM 830 N N . TYR A 1 99 ? 19.334 -19.560 -23.184 1.00 56.12 99 TYR A N 1
ATOM 831 C CA . TYR A 1 99 ? 20.344 -20.540 -23.612 1.00 56.12 99 TYR A CA 1
ATOM 832 C C . TYR A 1 99 ? 20.483 -21.738 -22.656 1.00 56.12 99 TYR A C 1
ATOM 834 O O . TYR A 1 99 ? 21.169 -22.698 -22.996 1.00 56.12 99 TYR A O 1
ATOM 842 N N . PHE A 1 100 ? 19.880 -21.679 -21.464 1.00 48.22 100 PHE A N 1
ATOM 843 C CA . PHE A 1 100 ? 19.974 -22.725 -20.432 1.00 48.22 100 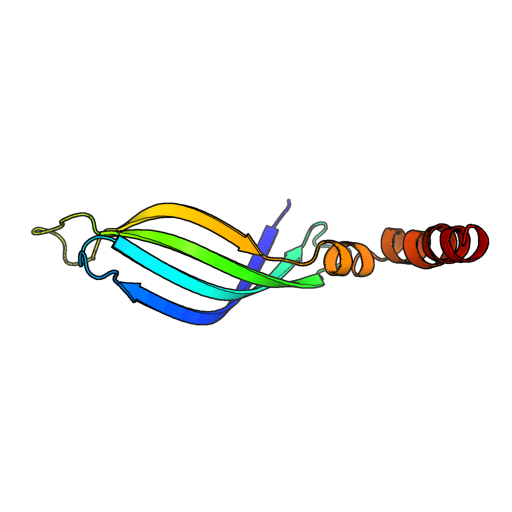PHE A CA 1
ATOM 844 C C . PHE A 1 100 ? 18.690 -23.566 -20.276 1.00 48.22 100 PHE A C 1
ATOM 846 O O . PHE A 1 100 ? 18.637 -24.427 -19.399 1.00 48.22 100 PHE A O 1
ATOM 853 N N . PHE A 1 101 ? 17.689 -23.339 -21.131 1.00 42.44 101 PHE A N 1
ATOM 854 C CA . PHE A 1 101 ? 16.502 -24.176 -21.348 1.00 42.44 101 PHE A CA 1
ATOM 855 C C . PHE A 1 101 ? 16.432 -24.562 -22.827 1.00 42.44 101 PHE A C 1
ATOM 857 O O . PHE A 1 101 ? 15.913 -25.662 -23.113 1.00 42.44 101 PHE A O 1
#

Foldseek 3Di:
DKDKDWAWDDWDKDADPVNFKIKIKTWTWIFTCRDVPPDTDTWTKIKMWIKGWDPCPPDPDTDIDTPDIDMDTDPVSVQCRPVVSVVCCVPPVVVVVVVVD

Radius of gyration: 19.77 Å; Cα contacts (8 Å, |Δi|>4): 171; chains: 1; bounding box: 42×39×47 Å

pLDDT: mean 78.46, std 14.72, range [42.44, 95.94]

Mean predicted aligned error: 10.64 Å

Nearest PDB structures (foldseek):
  7jmv-assembly1_A  TM=7.924E-01  e=3.629E-01  Madurella mycetomatis
  2b1x-assembly1_B  TM=8.165E-01  e=4.120E-01  Rhodococcus sp. NCIMB 12038
  9jp5-assembly2_H  TM=7.996E-01  e=7.766E-01  Rhodococcus jostii RHA1
  7kd9-assembly3_H  TM=6.450E-01  e=2.186E-01  Blastobotrys adeninivorans
  9jp5-assembly1_F  TM=8.012E-01  e=1.464E+00  Rhodococcus jostii RHA1

Sequence (101 aa):
MFHFTFDAFQLNVKLNDDQKTGRCIVDGIMNVNQFSWIYSYPLRSILVYEFRLLNSQTMDVPQFEIFRHEEMWSLADMIDAIPIVGWLYKNIFRRGFGYFF

Organism: NCBI:txid392030